Protein AF-A0A8J5JRB6-F1 (afdb_monomer_lite)

Sequence (137 aa):
MKTVTPKQLSTMKRLKKDIRQKKERRYENKRGRLEKEEHGKPRAPGNAFFLFWMSLDQGELRRKEFLKEAARKWSSLGEEDQRPFFERADKLREQYFGELKEWEAQMAKAGNFHLIRPQHRVVYKLFQVQQDNQQED

Foldseek 3Di:
DPDQDPVNVVVVVVVVVVVVVVVVVVVVVVVLVVVCVVLVQQDQDDALLVVQLVPDDCPPDDPVVSSVVSVVVVVPDDPVRSVVSRVVNVVSRVVNVVSNVVSCLVCLVVVNLVNHDPVCSVVSVVVVVVVVVVVVD

Structure (mmCIF, N/CA/C/O backbone):
data_AF-A0A8J5JRB6-F1
#
_entry.id   AF-A0A8J5JRB6-F1
#
loop_
_atom_site.group_PDB
_atom_site.id
_atom_site.type_symbol
_atom_site.label_atom_id
_atom_site.label_alt_id
_atom_site.label_comp_id
_atom_site.label_asym_id
_atom_site.label_entity_id
_atom_site.label_seq_id
_atom_site.pdb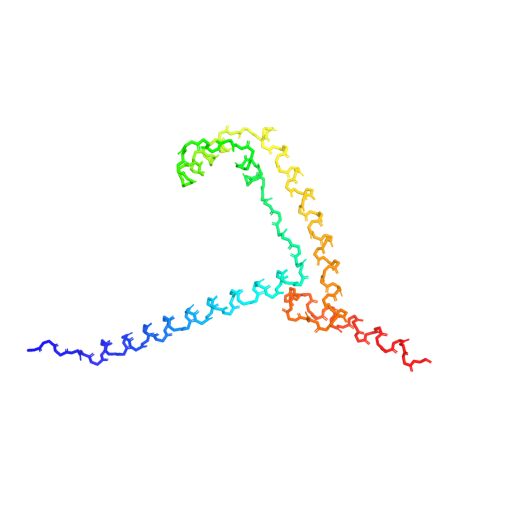x_PDB_ins_code
_atom_site.Cartn_x
_atom_site.Cartn_y
_atom_site.Cartn_z
_atom_site.occupancy
_atom_site.B_iso_or_equiv
_atom_site.auth_seq_id
_atom_site.auth_comp_id
_atom_site.auth_asym_id
_atom_site.auth_atom_id
_atom_site.pdbx_PDB_model_num
ATOM 1 N N . MET A 1 1 ? 39.233 36.411 1.897 1.00 48.72 1 MET A N 1
ATOM 2 C CA . MET A 1 1 ? 38.261 35.677 1.050 1.00 48.72 1 MET A CA 1
ATOM 3 C C . MET A 1 1 ? 38.066 34.284 1.635 1.00 48.72 1 MET A C 1
ATOM 5 O O . MET A 1 1 ? 39.063 33.619 1.872 1.00 48.72 1 MET A O 1
ATOM 9 N N . LYS A 1 2 ? 36.833 33.848 1.937 1.00 61.31 2 LYS A N 1
ATOM 10 C CA . LYS A 1 2 ? 36.590 32.479 2.435 1.00 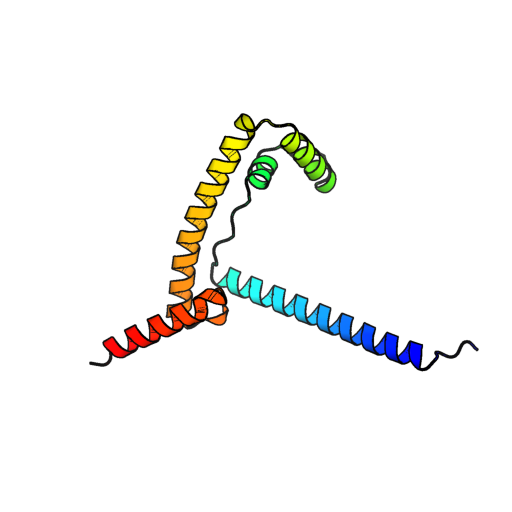61.31 2 LYS A CA 1
ATOM 11 C C . LYS A 1 2 ? 36.692 31.512 1.250 1.00 61.31 2 LYS A C 1
ATOM 13 O O . LYS A 1 2 ? 35.746 31.388 0.479 1.00 61.31 2 LYS A O 1
ATOM 18 N N . THR A 1 3 ? 37.855 30.902 1.055 1.00 71.06 3 THR A N 1
ATOM 19 C CA . THR A 1 3 ? 38.084 29.907 0.003 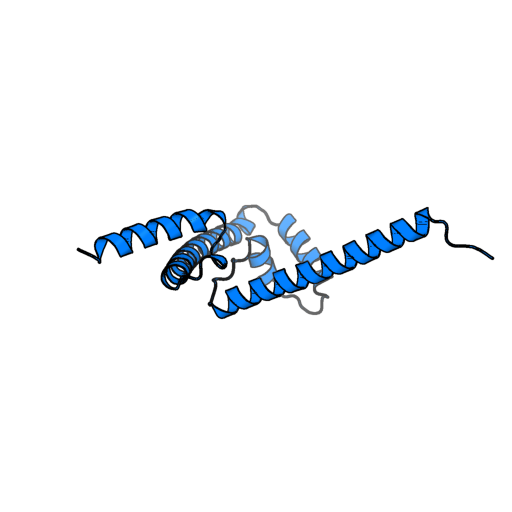1.00 71.06 3 THR A CA 1
ATOM 20 C C . THR A 1 3 ? 37.465 28.574 0.414 1.00 71.06 3 THR A C 1
ATOM 22 O O . THR A 1 3 ? 37.598 28.131 1.555 1.00 71.06 3 THR A O 1
ATOM 25 N N . VAL A 1 4 ? 36.743 27.939 -0.512 1.00 74.62 4 VAL A N 1
ATOM 26 C CA . VAL A 1 4 ? 36.139 26.627 -0.263 1.00 74.62 4 VAL A CA 1
ATOM 27 C C . VAL A 1 4 ? 37.259 25.601 -0.111 1.00 74.62 4 VAL A C 1
ATOM 29 O O . VAL A 1 4 ? 38.043 25.378 -1.032 1.00 74.62 4 VAL A O 1
ATOM 32 N N . THR A 1 5 ? 37.343 24.974 1.059 1.00 84.12 5 THR A N 1
ATOM 33 C CA . THR A 1 5 ? 38.367 23.970 1.364 1.00 84.12 5 THR A CA 1
ATOM 34 C C . THR A 1 5 ? 38.168 22.733 0.472 1.00 84.12 5 THR A C 1
ATOM 36 O O . THR A 1 5 ? 37.021 22.365 0.197 1.00 84.12 5 THR A O 1
ATOM 39 N N . PRO A 1 6 ? 39.224 21.999 0.069 1.00 84.44 6 PRO A N 1
ATOM 40 C CA . PRO A 1 6 ? 39.089 20.773 -0.732 1.00 84.44 6 PRO A CA 1
ATOM 41 C C . PRO A 1 6 ? 38.087 19.746 -0.168 1.00 84.44 6 PRO A C 1
ATOM 43 O O . PRO A 1 6 ? 37.356 19.095 -0.917 1.00 84.44 6 PRO A O 1
ATOM 46 N N . LYS A 1 7 ? 37.975 19.660 1.165 1.00 84.69 7 LYS A N 1
ATOM 47 C CA . LYS A 1 7 ? 36.979 18.831 1.863 1.00 84.69 7 LYS A CA 1
ATOM 48 C C . LYS A 1 7 ? 35.536 19.304 1.637 1.00 84.69 7 LYS A C 1
ATOM 50 O O . LYS A 1 7 ? 34.643 18.478 1.506 1.00 84.69 7 LYS A O 1
ATOM 55 N N . GLN A 1 8 ? 35.295 20.612 1.572 1.00 85.62 8 GLN A N 1
ATOM 56 C CA . GLN A 1 8 ? 33.974 21.176 1.272 1.00 85.62 8 GLN A CA 1
ATOM 57 C C . GLN A 1 8 ? 33.596 20.948 -0.202 1.00 85.62 8 GLN A C 1
ATOM 59 O O . GLN A 1 8 ? 32.454 20.627 -0.515 1.00 85.62 8 GLN A O 1
ATOM 64 N N . LEU A 1 9 ? 34.563 21.023 -1.121 1.00 87.69 9 LEU A N 1
ATOM 65 C CA . LEU A 1 9 ? 34.350 20.684 -2.533 1.00 87.69 9 LEU A CA 1
ATOM 66 C C . LEU A 1 9 ? 33.957 19.211 -2.719 1.00 87.69 9 LEU A C 1
ATOM 68 O O . LEU A 1 9 ? 33.026 18.909 -3.470 1.00 87.69 9 LEU A O 1
ATOM 72 N N . SER A 1 10 ? 34.634 18.283 -2.035 1.00 88.25 10 SER A N 1
ATOM 73 C CA . SER A 1 10 ? 34.325 16.852 -2.138 1.00 88.25 10 SER A CA 1
ATOM 74 C C . SER A 1 10 ? 32.970 16.500 -1.515 1.00 88.25 10 SER A C 1
ATOM 76 O O . SER A 1 10 ? 32.208 15.731 -2.110 1.00 88.25 10 SER A O 1
ATOM 78 N N . THR A 1 11 ? 32.609 17.110 -0.380 1.00 91.00 11 THR A N 1
ATOM 79 C CA . THR A 1 11 ? 31.279 16.928 0.221 1.00 91.00 11 THR A CA 1
ATOM 80 C C . THR A 1 11 ? 30.177 17.477 -0.677 1.00 91.00 11 THR A C 1
ATOM 82 O O . THR A 1 11 ? 29.179 16.789 -0.885 1.00 91.00 11 THR A O 1
ATOM 85 N N . MET A 1 12 ? 30.368 18.653 -1.287 1.00 90.44 12 MET A N 1
ATOM 86 C CA . MET A 1 12 ? 29.413 19.208 -2.251 1.00 90.44 12 MET A CA 1
ATOM 87 C C . MET A 1 12 ? 29.262 18.323 -3.495 1.00 90.44 12 MET A C 1
ATOM 89 O O . MET A 1 12 ? 28.141 18.124 -3.966 1.00 90.44 12 MET A O 1
ATOM 93 N N . LYS A 1 13 ? 30.355 17.749 -4.021 1.00 92.31 13 LYS A N 1
ATOM 94 C CA . LYS A 1 13 ? 30.301 16.798 -5.148 1.00 92.31 13 LYS A CA 1
ATOM 95 C C . LYS A 1 13 ? 29.501 15.543 -4.793 1.00 92.31 13 LYS A C 1
ATOM 97 O O . LYS A 1 13 ? 28.627 15.151 -5.567 1.00 92.31 13 LYS A O 1
ATOM 102 N N . ARG A 1 14 ? 29.749 14.947 -3.619 1.00 93.50 14 ARG A N 1
ATOM 103 C CA . ARG A 1 14 ? 28.989 13.782 -3.133 1.00 93.50 14 ARG A CA 1
ATOM 104 C C . ARG A 1 14 ? 27.510 14.117 -2.964 1.00 93.50 14 ARG A C 1
ATOM 106 O O . ARG A 1 14 ? 26.671 13.415 -3.511 1.00 93.50 14 ARG A O 1
ATOM 113 N N . LEU A 1 15 ? 27.193 15.237 -2.314 1.00 94.44 15 LEU A N 1
ATOM 114 C CA . LEU A 1 15 ? 25.810 15.663 -2.100 1.00 94.44 15 LEU A CA 1
ATOM 115 C C . LEU A 1 15 ? 25.057 15.866 -3.424 1.00 94.44 15 LEU A C 1
ATOM 117 O O . LEU A 1 15 ? 23.924 15.412 -3.566 1.00 94.44 15 LEU A O 1
ATOM 121 N N . LYS A 1 16 ? 25.689 16.499 -4.422 1.00 94.81 16 LYS A N 1
ATOM 122 C CA . LYS A 1 16 ? 25.102 16.656 -5.764 1.00 94.81 16 LYS A CA 1
ATOM 123 C C . LYS A 1 16 ? 24.846 15.305 -6.439 1.00 94.81 16 LYS A C 1
ATOM 125 O O . LYS A 1 16 ? 23.780 15.118 -7.025 1.00 94.81 16 LYS A O 1
ATOM 130 N N . LYS A 1 17 ? 25.791 14.362 -6.335 1.00 96.06 17 LYS A N 1
ATOM 131 C CA . LYS A 1 17 ? 25.633 12.993 -6.851 1.00 96.06 17 LYS A CA 1
ATOM 132 C C . LYS A 1 17 ? 24.463 12.278 -6.168 1.00 96.06 17 LYS A C 1
ATOM 134 O O . LYS A 1 17 ? 23.608 11.739 -6.866 1.00 96.06 17 LYS A O 1
ATOM 139 N N . ASP A 1 18 ? 24.362 12.363 -4.845 1.00 95.69 18 ASP A N 1
ATOM 140 C CA . ASP A 1 18 ? 23.284 11.740 -4.068 1.00 95.69 18 ASP A CA 1
ATOM 141 C C . ASP A 1 18 ? 21.913 12.331 -4.419 1.00 95.69 18 ASP A C 1
ATOM 143 O O . ASP A 1 18 ? 20.933 11.599 -4.550 1.00 95.69 18 ASP A O 1
ATOM 147 N N . ILE A 1 19 ? 21.822 13.654 -4.599 1.00 96.44 19 ILE A N 1
ATOM 148 C CA . ILE A 1 19 ? 20.587 14.321 -5.036 1.00 96.44 19 ILE A CA 1
ATOM 149 C C . ILE A 1 19 ? 20.178 13.820 -6.424 1.00 96.44 19 ILE A C 1
ATOM 151 O O . ILE A 1 19 ? 19.009 13.484 -6.624 1.00 96.44 19 ILE A O 1
ATOM 155 N N . ARG A 1 20 ? 21.126 13.732 -7.368 1.00 95.56 20 ARG A N 1
ATOM 156 C CA . ARG A 1 20 ? 20.872 13.219 -8.722 1.00 95.56 20 ARG A CA 1
ATOM 157 C C . ARG A 1 20 ? 20.371 11.775 -8.684 1.00 95.56 20 ARG A C 1
ATOM 159 O O . ARG A 1 20 ? 19.318 11.503 -9.250 1.00 95.56 20 ARG A O 1
ATOM 166 N N . GLN A 1 21 ? 21.051 10.893 -7.954 1.00 95.94 21 GLN A N 1
ATOM 167 C CA . GLN A 1 21 ? 20.652 9.488 -7.805 1.00 95.94 21 GLN A CA 1
ATOM 168 C C . GLN A 1 21 ? 19.282 9.343 -7.130 1.00 95.94 21 GLN A C 1
ATOM 170 O O . GLN A 1 21 ? 18.434 8.574 -7.576 1.00 95.94 21 GLN A O 1
ATOM 175 N N . LYS A 1 22 ? 19.012 10.122 -6.072 1.00 96.06 22 LYS A N 1
ATOM 176 C CA . LYS A 1 22 ? 17.695 10.142 -5.417 1.00 96.06 22 LYS A CA 1
ATOM 177 C C . LYS A 1 22 ? 16.598 10.607 -6.370 1.00 96.06 22 LYS A C 1
ATOM 179 O O . LYS A 1 22 ? 15.484 10.092 -6.286 1.00 96.06 22 LYS A O 1
ATOM 184 N N . LYS A 1 23 ? 16.888 11.585 -7.233 1.00 96.12 23 LYS A N 1
ATOM 185 C CA . LYS A 1 23 ? 15.955 12.081 -8.246 1.00 96.12 23 LYS A CA 1
ATOM 186 C C . LYS A 1 23 ? 15.667 10.987 -9.276 1.00 96.12 23 LYS A C 1
ATOM 188 O O . LYS A 1 23 ? 14.504 10.653 -9.454 1.00 96.12 23 LYS A O 1
ATOM 193 N N . GLU A 1 24 ? 16.693 10.385 -9.862 1.00 95.56 24 GLU A N 1
ATOM 194 C CA . GLU A 1 24 ? 16.586 9.302 -10.852 1.00 95.56 24 GLU A CA 1
ATOM 195 C C . GLU A 1 24 ? 15.781 8.107 -10.328 1.00 95.56 24 GLU A C 1
ATOM 197 O O . GLU A 1 24 ? 14.757 7.753 -10.908 1.00 95.56 24 GLU A O 1
ATOM 202 N N . ARG A 1 25 ? 16.109 7.619 -9.126 1.00 95.88 25 ARG A N 1
ATOM 203 C CA . ARG A 1 25 ? 15.347 6.554 -8.458 1.00 95.88 25 ARG A CA 1
ATOM 204 C C . ARG A 1 25 ? 13.863 6.897 -8.284 1.00 95.88 25 ARG A C 1
ATOM 206 O O . ARG A 1 25 ? 13.005 6.026 -8.382 1.00 95.88 25 ARG A O 1
ATOM 213 N N . ARG A 1 26 ? 13.522 8.162 -8.001 1.00 95.38 26 ARG A N 1
ATOM 214 C CA . ARG A 1 26 ? 12.111 8.591 -7.906 1.00 95.38 26 ARG A CA 1
ATOM 215 C C . ARG A 1 26 ? 11.407 8.519 -9.261 1.00 95.38 26 ARG A C 1
ATOM 217 O O . ARG A 1 26 ? 10.242 8.130 -9.288 1.00 95.38 26 ARG A O 1
ATOM 224 N N . TYR A 1 27 ? 12.083 8.887 -10.351 1.00 95.25 27 TYR A N 1
ATOM 225 C CA . TYR A 1 27 ? 11.529 8.772 -11.703 1.00 95.25 27 TYR A CA 1
ATOM 226 C C . TYR A 1 27 ? 11.318 7.314 -12.099 1.00 95.25 27 TYR A C 1
ATOM 228 O O . TYR A 1 27 ? 10.227 6.977 -12.550 1.00 95.25 27 TYR A O 1
ATOM 236 N N . GLU A 1 28 ? 12.298 6.445 -11.860 1.00 93.38 28 GLU A N 1
ATOM 237 C CA . GLU A 1 28 ? 12.183 5.009 -12.140 1.00 93.38 28 GLU A CA 1
ATOM 238 C C . GLU A 1 28 ? 11.046 4.365 -11.344 1.00 93.38 28 GLU A C 1
ATOM 240 O O . GLU A 1 28 ? 10.200 3.679 -11.916 1.00 93.38 28 GLU A O 1
ATOM 245 N N . ASN A 1 29 ? 10.954 4.662 -10.044 1.00 92.25 29 ASN A N 1
ATOM 246 C CA . ASN A 1 29 ? 9.864 4.176 -9.201 1.00 92.25 29 ASN A CA 1
ATOM 247 C C . ASN A 1 29 ? 8.495 4.672 -9.683 1.00 92.25 29 ASN A C 1
ATOM 249 O O . ASN A 1 29 ? 7.521 3.921 -9.642 1.00 92.25 29 ASN A O 1
ATOM 253 N N . LYS A 1 30 ? 8.399 5.933 -10.133 1.00 94.00 30 LYS A N 1
ATOM 254 C CA . LYS A 1 30 ? 7.157 6.478 -10.696 1.00 94.00 30 LYS A CA 1
ATOM 255 C C . LYS A 1 30 ? 6.802 5.769 -12.003 1.00 94.00 30 LYS A C 1
ATOM 257 O O . LYS A 1 30 ? 5.655 5.368 -12.158 1.00 94.00 30 LYS A O 1
ATOM 262 N N . ARG A 1 31 ? 7.773 5.582 -12.900 1.00 94.25 31 ARG A N 1
ATOM 263 C CA . ARG A 1 31 ? 7.588 4.903 -14.188 1.00 94.25 31 ARG A CA 1
ATOM 264 C C . ARG A 1 31 ? 7.113 3.466 -13.991 1.00 94.25 31 ARG A C 1
ATOM 266 O O . ARG A 1 31 ? 6.059 3.115 -14.495 1.00 94.25 31 ARG A O 1
ATOM 273 N N . GLY A 1 32 ? 7.805 2.686 -13.161 1.00 92.19 32 GLY A N 1
ATOM 274 C CA . GLY A 1 32 ? 7.416 1.302 -12.881 1.00 92.19 32 GLY A CA 1
ATOM 275 C C . GLY A 1 32 ? 6.095 1.166 -12.113 1.00 92.19 32 GLY A C 1
ATOM 276 O O . GLY A 1 32 ? 5.516 0.084 -12.081 1.00 92.19 32 GLY A O 1
ATOM 277 N N . ARG A 1 33 ? 5.604 2.233 -11.466 1.00 92.00 33 ARG A N 1
ATOM 278 C CA . ARG A 1 33 ? 4.249 2.262 -10.898 1.00 92.00 33 ARG A CA 1
ATOM 279 C C . ARG A 1 33 ? 3.198 2.477 -11.984 1.00 92.00 33 ARG A C 1
ATOM 281 O O . ARG A 1 33 ? 2.225 1.739 -11.994 1.00 92.00 33 ARG A O 1
ATOM 288 N N . LEU A 1 34 ? 3.412 3.460 -12.860 1.00 93.81 34 LEU A N 1
ATOM 289 C CA . LEU A 1 34 ? 2.499 3.771 -13.964 1.00 93.81 34 LEU A CA 1
ATOM 290 C C . LEU A 1 34 ? 2.372 2.593 -14.929 1.00 93.81 34 LEU A C 1
ATOM 292 O O . LEU A 1 34 ? 1.269 2.238 -15.299 1.00 93.81 34 LEU A O 1
ATOM 296 N N . GLU A 1 35 ? 3.481 1.929 -15.243 1.00 94.06 35 GLU A N 1
ATOM 297 C CA . GLU A 1 35 ? 3.482 0.747 -16.107 1.00 94.06 35 GLU A CA 1
ATOM 298 C C . GLU A 1 35 ? 2.628 -0.392 -15.524 1.00 94.06 35 GLU A C 1
ATOM 300 O O . GLU A 1 35 ? 1.866 -1.040 -16.230 1.00 94.06 35 GLU A O 1
ATOM 305 N N . LYS A 1 36 ? 2.689 -0.612 -14.204 1.00 93.62 36 LYS A N 1
ATOM 306 C CA . LYS A 1 36 ? 1.827 -1.597 -13.528 1.00 93.62 36 LYS A CA 1
ATOM 307 C C . LYS A 1 36 ? 0.356 -1.183 -13.544 1.00 93.62 36 LYS A C 1
ATOM 309 O O . LYS A 1 36 ? -0.506 -2.045 -13.648 1.00 93.62 36 LYS A O 1
ATOM 314 N N . GLU A 1 37 ? 0.085 0.108 -13.394 1.00 93.12 37 GLU A N 1
ATOM 315 C CA . GLU A 1 37 ? -1.266 0.674 -13.424 1.00 93.12 37 GLU A CA 1
ATOM 316 C C . GLU A 1 37 ? -1.889 0.557 -14.821 1.00 93.12 37 GLU A C 1
ATOM 318 O O . GLU A 1 37 ? -3.034 0.139 -14.939 1.00 93.12 37 GLU A O 1
ATOM 323 N N . GLU A 1 38 ? -1.107 0.811 -15.870 1.00 94.00 38 GLU A N 1
ATOM 324 C CA . GLU A 1 38 ? -1.491 0.629 -17.274 1.00 94.00 38 GLU A CA 1
ATOM 325 C C . GLU A 1 38 ? -1.836 -0.831 -17.595 1.00 94.00 38 GLU A C 1
ATOM 327 O O . GLU A 1 38 ? -2.813 -1.102 -18.284 1.00 94.00 38 GLU A O 1
ATOM 332 N N . HIS A 1 39 ? -1.106 -1.783 -17.009 1.00 93.44 39 HIS A N 1
ATOM 333 C CA . HIS A 1 39 ? -1.416 -3.211 -17.111 1.00 93.44 39 HIS A CA 1
ATOM 334 C C . HIS A 1 39 ? -2.543 -3.664 -16.165 1.00 93.44 39 HIS A C 1
ATOM 336 O O . HIS A 1 39 ? -2.735 -4.864 -15.980 1.00 93.44 39 HIS A O 1
ATOM 342 N N . GLY A 1 40 ? -3.260 -2.742 -15.515 1.00 94.00 40 GLY A N 1
ATOM 343 C CA . GLY A 1 40 ? -4.415 -3.063 -14.675 1.00 94.00 40 GLY A CA 1
ATOM 344 C C . GLY A 1 40 ? -4.067 -3.799 -13.382 1.00 94.00 40 GLY A C 1
ATOM 345 O O . GLY A 1 40 ? -4.879 -4.574 -12.881 1.00 94.00 40 GLY A O 1
ATOM 346 N N . LYS A 1 41 ? -2.863 -3.596 -12.829 1.00 94.50 41 LYS A N 1
ATOM 347 C CA . LYS A 1 41 ? -2.463 -4.264 -11.587 1.00 94.50 41 LYS A CA 1
ATOM 348 C C . LYS A 1 41 ? -3.465 -3.965 -10.459 1.00 94.50 41 LYS A C 1
ATOM 350 O O . LYS A 1 41 ? -3.647 -2.786 -10.135 1.00 94.50 41 LYS A O 1
ATOM 355 N N . PRO A 1 42 ? -4.008 -4.994 -9.776 1.00 94.69 42 PRO A N 1
ATOM 356 C CA . PRO A 1 42 ? -4.884 -4.799 -8.628 1.00 94.69 42 PRO A CA 1
ATOM 357 C C . PRO A 1 42 ? -4.237 -3.900 -7.572 1.00 94.69 42 PRO A C 1
ATOM 359 O O . PRO A 1 42 ? -3.028 -3.972 -7.305 1.00 94.69 42 PRO A O 1
ATOM 362 N N . ARG A 1 43 ? -5.038 -3.027 -6.958 1.00 91.75 43 ARG A N 1
ATOM 363 C CA . ARG A 1 43 ? -4.567 -2.119 -5.910 1.00 91.75 43 ARG A CA 1
ATOM 364 C C . ARG A 1 43 ? -4.695 -2.798 -4.553 1.00 91.75 43 ARG A C 1
ATOM 366 O O . ARG A 1 43 ? -5.745 -3.331 -4.223 1.00 91.75 43 ARG A O 1
ATOM 373 N N . ALA A 1 44 ? -3.638 -2.717 -3.745 1.00 91.50 44 ALA A N 1
ATOM 374 C CA . ALA A 1 44 ? -3.676 -3.246 -2.388 1.00 91.50 44 ALA A CA 1
ATOM 375 C C . ALA A 1 44 ? -4.797 -2.566 -1.575 1.00 91.50 44 ALA A C 1
ATOM 377 O O . ALA A 1 44 ? -4.879 -1.329 -1.586 1.00 91.50 44 ALA A O 1
ATOM 378 N N . PRO A 1 45 ? -5.637 -3.343 -0.872 1.00 94.12 45 PRO A N 1
ATOM 379 C CA . PRO A 1 45 ? -6.703 -2.799 -0.052 1.00 94.12 45 PRO A CA 1
ATOM 380 C C . PRO A 1 45 ? -6.125 -2.083 1.170 1.00 94.12 45 PRO A C 1
ATOM 382 O O . PRO A 1 45 ? -4.989 -2.320 1.591 1.00 94.12 45 PRO A O 1
ATOM 385 N N . GLY A 1 46 ? -6.915 -1.175 1.740 1.00 93.50 46 GLY A N 1
ATOM 386 C CA . GLY A 1 46 ? -6.566 -0.537 3.003 1.00 93.50 46 GLY A CA 1
ATOM 387 C C . GLY A 1 46 ? -6.633 -1.515 4.175 1.00 93.50 46 GLY A C 1
ATOM 388 O O . GLY A 1 46 ? -7.384 -2.486 4.146 1.00 93.50 46 GLY A O 1
ATOM 389 N N . ASN A 1 47 ? -5.855 -1.238 5.221 1.00 95.75 47 ASN A N 1
ATOM 390 C CA . ASN A 1 47 ? -5.953 -1.962 6.489 1.00 95.75 47 ASN A CA 1
ATOM 391 C C . ASN A 1 47 ? -7.219 -1.557 7.274 1.00 95.75 47 ASN A C 1
ATOM 393 O O . ASN A 1 47 ? -7.929 -0.630 6.884 1.00 95.75 47 ASN A O 1
ATOM 397 N N . ALA A 1 48 ? -7.481 -2.224 8.403 1.00 96.88 48 ALA A N 1
ATOM 398 C CA . ALA A 1 48 ? -8.659 -1.972 9.241 1.00 96.88 48 ALA A CA 1
ATOM 399 C C . ALA A 1 48 ? -8.824 -0.486 9.610 1.00 96.88 48 ALA A C 1
ATOM 401 O O . ALA A 1 48 ? -9.882 0.099 9.384 1.00 96.88 48 ALA A O 1
ATOM 402 N N . PHE A 1 49 ? -7.744 0.160 10.063 1.00 96.31 49 PHE A N 1
ATOM 403 C CA . PHE A 1 49 ? -7.757 1.590 10.369 1.00 96.31 49 PHE A CA 1
ATOM 404 C C . PHE A 1 49 ? -8.099 2.456 9.151 1.00 96.31 49 PHE A C 1
ATOM 406 O O . PHE A 1 49 ? -8.852 3.413 9.281 1.00 96.31 49 PHE A O 1
ATOM 413 N N . PHE A 1 50 ? -7.575 2.142 7.962 1.00 95.56 50 PHE A N 1
ATOM 414 C CA . PHE A 1 50 ? -7.924 2.873 6.745 1.00 95.56 50 PHE A CA 1
ATOM 415 C C . PHE A 1 50 ? -9.415 2.743 6.423 1.00 95.56 50 PHE A C 1
ATOM 417 O O . PHE A 1 50 ? -10.035 3.734 6.059 1.00 95.56 50 PHE A O 1
ATOM 424 N N . LEU A 1 51 ? -10.002 1.553 6.582 1.00 96.19 51 LEU A N 1
ATOM 425 C CA . LEU A 1 51 ? -11.438 1.350 6.372 1.00 96.19 51 LEU A CA 1
ATOM 426 C C . LEU A 1 51 ? -12.278 2.152 7.373 1.00 96.19 51 LEU A C 1
ATOM 428 O O . LEU A 1 51 ? -13.250 2.787 6.974 1.00 96.19 51 LEU A O 1
ATOM 432 N N . PHE A 1 52 ? -11.869 2.175 8.642 1.00 96.19 52 PHE A N 1
ATOM 433 C CA . PHE A 1 52 ? -12.485 3.020 9.661 1.00 96.19 52 PHE A CA 1
ATOM 434 C C . PHE A 1 52 ? -12.349 4.504 9.325 1.00 96.19 52 PHE A C 1
ATOM 436 O O . PHE A 1 52 ? -13.336 5.231 9.299 1.00 96.19 52 PHE A O 1
ATOM 443 N N . TRP A 1 53 ? -11.146 4.952 8.984 1.00 94.12 53 TRP A N 1
ATOM 444 C CA . TRP A 1 53 ? -10.884 6.336 8.616 1.00 94.12 53 TRP A CA 1
ATOM 445 C C . TRP A 1 53 ? -11.718 6.777 7.407 1.00 94.12 53 TRP A C 1
ATOM 447 O O . TRP A 1 53 ? -12.265 7.873 7.420 1.00 94.12 53 TRP A O 1
ATOM 457 N N . MET A 1 54 ? -11.877 5.907 6.407 1.00 92.88 54 MET A N 1
ATOM 458 C CA . MET A 1 54 ? -12.735 6.146 5.242 1.00 92.88 54 MET A CA 1
ATOM 459 C C . MET A 1 54 ? -14.234 6.157 5.572 1.00 92.88 54 MET A C 1
ATOM 461 O O . MET A 1 54 ? -15.005 6.705 4.792 1.00 92.88 54 MET A O 1
ATOM 465 N N . SER A 1 55 ? -14.657 5.546 6.684 1.00 93.19 55 SER A N 1
ATOM 466 C CA . SER A 1 55 ? -16.053 5.601 7.146 1.00 93.19 55 SER A CA 1
ATOM 467 C C . SER A 1 55 ? -16.394 6.866 7.934 1.00 93.19 55 SER A C 1
ATOM 469 O O . SER A 1 55 ? -17.570 7.154 8.138 1.00 93.19 55 SER A O 1
ATOM 471 N N . LEU A 1 56 ? -15.385 7.615 8.386 1.00 93.12 56 LEU A N 1
ATOM 472 C CA . LEU A 1 56 ? -15.589 8.860 9.113 1.00 93.12 56 LEU A CA 1
ATOM 473 C C . LEU A 1 56 ? -15.808 10.021 8.139 1.00 93.12 56 LEU A C 1
ATOM 475 O O . LEU A 1 56 ? -15.134 10.120 7.114 1.00 93.12 56 LEU A O 1
ATOM 479 N N . ASP A 1 57 ? -16.690 10.946 8.512 1.00 91.25 57 ASP A N 1
ATOM 480 C CA . ASP A 1 57 ? -16.825 12.214 7.801 1.00 91.25 57 ASP A CA 1
ATOM 481 C C . ASP A 1 57 ? -15.676 13.160 8.179 1.00 91.25 57 ASP A C 1
ATOM 483 O O . ASP A 1 57 ? -15.405 13.395 9.360 1.00 91.25 57 ASP A O 1
ATOM 487 N N . GLN A 1 58 ? -14.986 13.682 7.162 1.00 88.19 58 GLN A N 1
ATOM 488 C CA . GLN A 1 58 ? -13.891 14.634 7.333 1.00 88.19 58 GLN A CA 1
ATOM 489 C C . GLN A 1 58 ? -14.400 16.000 7.813 1.00 88.19 58 GLN A C 1
ATOM 491 O O . GLN A 1 58 ? -13.672 16.699 8.526 1.00 88.19 58 GLN A O 1
ATOM 496 N N . GLY A 1 59 ? -15.614 16.394 7.413 1.00 88.62 59 GLY A N 1
ATOM 497 C CA . GLY A 1 59 ? -16.115 17.751 7.614 1.00 88.62 59 GLY A CA 1
ATOM 498 C C . GLY A 1 59 ? -15.146 18.813 7.072 1.00 88.62 59 GLY A C 1
ATOM 499 O O . GLY A 1 59 ? -14.503 18.634 6.035 1.00 88.62 59 GLY A O 1
ATOM 500 N N . GLU A 1 60 ? -14.999 19.919 7.803 1.00 88.88 60 GLU A N 1
ATOM 501 C CA . GLU A 1 60 ? -14.132 21.047 7.419 1.00 88.88 60 GLU A CA 1
ATOM 502 C C . GLU A 1 60 ? -12.665 20.886 7.852 1.00 88.88 60 GLU A C 1
ATOM 504 O O . GLU A 1 60 ? -11.809 21.711 7.520 1.00 88.88 60 GLU A O 1
ATOM 509 N N . LEU A 1 61 ? -12.339 19.818 8.588 1.00 87.62 61 LEU A N 1
ATOM 510 C CA . LEU A 1 61 ? -10.997 19.621 9.121 1.00 87.62 61 LEU A CA 1
ATOM 511 C C . LEU A 1 61 ? -9.973 19.443 8.003 1.00 87.62 61 LEU A C 1
ATOM 513 O O . LEU A 1 61 ? -10.180 18.759 6.990 1.00 87.62 61 LEU A O 1
ATOM 517 N N . ARG A 1 62 ? -8.773 19.983 8.230 1.00 93.38 62 ARG A N 1
ATOM 518 C CA . ARG A 1 62 ? -7.646 19.709 7.347 1.00 93.38 62 ARG A CA 1
ATOM 519 C C . ARG A 1 62 ? -7.310 18.222 7.434 1.00 93.38 62 ARG A C 1
ATOM 521 O O . ARG A 1 62 ? -7.150 17.682 8.523 1.00 93.38 62 ARG A O 1
ATOM 528 N N . ARG A 1 63 ? -7.052 17.573 6.291 1.00 90.19 63 ARG A N 1
ATOM 529 C CA . ARG A 1 63 ? -6.716 16.129 6.214 1.00 90.19 63 ARG A CA 1
ATOM 530 C C . ARG A 1 63 ? -5.715 15.630 7.268 1.00 90.19 63 ARG A C 1
ATOM 532 O O . ARG A 1 63 ? -5.844 14.513 7.753 1.00 90.19 63 ARG A O 1
ATOM 539 N N . LYS A 1 64 ? -4.703 16.436 7.616 1.00 93.56 64 LYS A N 1
ATOM 540 C CA . LYS A 1 64 ? -3.706 16.079 8.642 1.00 93.56 64 LYS A CA 1
ATOM 541 C C . LYS A 1 64 ? -4.281 16.055 10.060 1.00 93.56 64 LYS A C 1
ATOM 543 O O . LYS A 1 64 ? -3.868 15.213 10.847 1.00 93.56 64 LYS A O 1
ATOM 548 N N . GLU A 1 65 ? -5.155 16.997 10.392 1.00 93.94 65 GLU A N 1
ATOM 549 C CA . GLU A 1 65 ? -5.831 17.067 11.692 1.00 93.94 65 GLU A CA 1
ATOM 550 C C . GLU A 1 65 ? -6.879 15.967 11.787 1.00 93.94 65 GLU A C 1
ATOM 552 O O . GLU A 1 65 ? -6.846 15.187 12.732 1.00 93.94 65 GLU A O 1
ATOM 557 N N . PHE A 1 66 ? -7.675 15.794 10.731 1.00 94.81 66 PHE A N 1
ATOM 558 C CA . PHE A 1 66 ? -8.653 14.717 10.643 1.00 94.81 66 PHE A CA 1
ATOM 559 C C . PHE A 1 66 ? -8.026 13.330 10.839 1.00 94.81 66 PHE A C 1
ATOM 561 O O . PHE A 1 66 ? -8.521 12.526 11.621 1.00 94.81 66 PHE A O 1
ATOM 568 N N . LEU A 1 67 ? -6.878 13.058 10.205 1.00 94.56 67 LEU A N 1
ATOM 569 C CA . LEU A 1 67 ? -6.170 11.789 10.394 1.00 94.56 67 LEU A CA 1
ATOM 570 C C . LEU A 1 67 ? -5.695 11.591 11.844 1.00 94.56 67 LEU A C 1
ATOM 572 O O . LEU A 1 67 ? -5.735 10.473 12.354 1.00 94.56 67 LEU A O 1
ATOM 576 N N . LYS A 1 68 ? -5.246 12.660 12.518 1.00 94.88 68 LYS A N 1
ATOM 577 C CA . LYS A 1 68 ? -4.844 12.590 13.932 1.00 94.88 68 LYS A CA 1
ATOM 578 C C . LYS A 1 68 ? -6.038 12.299 14.833 1.00 94.88 68 LYS A C 1
ATOM 580 O O . LYS A 1 68 ? -5.910 11.507 15.762 1.00 94.88 68 LYS A O 1
ATOM 585 N N . GLU A 1 69 ? -7.178 12.926 14.572 1.00 94.38 69 GLU A N 1
ATOM 586 C CA . GLU A 1 69 ? -8.407 12.676 15.324 1.00 94.38 69 GLU A CA 1
ATOM 587 C C . GLU A 1 69 ? -8.945 11.269 15.084 1.00 94.38 69 GLU A C 1
ATOM 589 O O . GLU A 1 69 ? -9.266 10.576 16.045 1.00 94.38 69 GLU A O 1
ATOM 594 N N . ALA A 1 70 ? -8.963 10.808 13.833 1.00 95.25 70 ALA A N 1
ATOM 595 C CA . ALA A 1 70 ? -9.324 9.438 13.492 1.00 95.25 70 ALA A CA 1
ATOM 596 C C . ALA A 1 70 ? -8.416 8.430 14.210 1.00 95.25 70 ALA A C 1
ATOM 598 O O . ALA A 1 70 ? -8.912 7.465 14.778 1.00 95.25 70 ALA A O 1
ATOM 599 N N . ALA A 1 71 ? -7.101 8.672 14.257 1.00 95.56 71 ALA A N 1
ATOM 600 C CA . ALA A 1 71 ? -6.171 7.809 14.986 1.00 95.56 71 ALA A CA 1
ATOM 601 C C . ALA A 1 71 ? -6.475 7.767 16.493 1.00 95.56 71 ALA A C 1
ATOM 603 O O . ALA A 1 71 ? -6.475 6.691 17.083 1.00 95.56 71 ALA A O 1
ATOM 604 N N . ARG A 1 72 ? -6.791 8.914 17.111 1.00 95.50 72 ARG A N 1
ATOM 605 C CA . ARG A 1 72 ? -7.204 8.968 18.524 1.00 95.50 72 ARG A CA 1
ATOM 606 C C . ARG A 1 72 ? -8.502 8.201 18.764 1.00 95.50 72 ARG A C 1
ATOM 608 O O . ARG A 1 72 ? -8.549 7.401 19.690 1.00 95.50 72 ARG A O 1
ATOM 615 N N . LYS A 1 73 ? -9.513 8.411 17.912 1.00 95.12 73 LYS A N 1
ATOM 616 C CA . LYS A 1 73 ? -10.793 7.691 17.973 1.00 95.12 73 LYS A CA 1
ATOM 617 C C . LYS A 1 73 ? -10.577 6.186 17.844 1.00 95.12 73 LYS A C 1
ATOM 619 O O . LYS A 1 73 ? -11.065 5.439 18.679 1.00 95.12 73 LYS A O 1
ATOM 624 N N . TRP A 1 74 ? -9.784 5.754 16.866 1.00 96.50 74 TRP A N 1
ATOM 625 C CA . TRP A 1 74 ? -9.442 4.346 16.672 1.00 96.50 74 TRP A CA 1
ATOM 626 C C . TRP A 1 74 ? -8.789 3.736 17.914 1.00 96.50 74 TRP A C 1
ATOM 628 O O . TRP A 1 74 ? -9.215 2.686 18.367 1.00 96.50 74 TRP A O 1
ATOM 638 N N . SER A 1 75 ? -7.809 4.417 18.516 1.00 94.88 75 SER A N 1
ATOM 639 C CA . SER A 1 75 ? -7.163 3.942 19.746 1.00 94.88 75 SER A CA 1
ATOM 640 C C . SER A 1 75 ? -8.088 3.906 20.965 1.00 94.88 75 SER A C 1
ATOM 642 O O . SER A 1 75 ? -7.802 3.163 21.896 1.00 94.88 75 SER A O 1
ATOM 644 N N . SER A 1 76 ? -9.163 4.700 20.981 1.00 95.31 76 SER A N 1
ATOM 645 C CA . SER A 1 76 ? -10.190 4.639 22.029 1.00 95.31 76 SER A CA 1
ATOM 646 C C . SER A 1 76 ? -11.280 3.595 21.778 1.00 95.31 76 SER A C 1
ATOM 648 O O . SER A 1 76 ? -12.017 3.285 22.708 1.00 95.31 76 SER A O 1
ATOM 650 N N . LEU A 1 77 ? -11.407 3.070 20.552 1.00 93.56 77 LEU A N 1
ATOM 651 C CA . LEU A 1 77 ? -12.356 1.996 20.257 1.00 93.56 77 LEU A CA 1
ATOM 652 C C . LEU A 1 77 ? -11.894 0.695 20.913 1.00 93.56 77 LEU A C 1
ATOM 654 O O . LEU A 1 77 ? -10.711 0.351 20.837 1.00 93.56 77 LEU A O 1
ATOM 658 N N . GLY A 1 78 ? -12.835 -0.040 21.503 1.00 93.69 78 GLY A N 1
ATOM 659 C CA . GLY A 1 78 ? -12.587 -1.386 22.009 1.00 93.69 78 GLY A CA 1
ATOM 660 C C . GLY A 1 78 ? -12.387 -2.397 20.878 1.00 93.69 78 GLY A C 1
ATOM 661 O O . GLY A 1 78 ? -12.679 -2.125 19.712 1.00 93.69 78 GLY A O 1
ATOM 662 N N . GLU A 1 79 ? -11.910 -3.593 21.220 1.00 93.00 79 GLU A N 1
ATOM 663 C CA . GLU A 1 79 ? -11.690 -4.662 20.237 1.00 93.00 79 GLU A CA 1
ATOM 664 C C . GLU A 1 79 ? -12.975 -5.042 19.490 1.00 93.00 79 GLU A C 1
ATOM 666 O O . GLU A 1 79 ? -12.932 -5.276 18.284 1.00 93.00 79 GLU A O 1
ATOM 671 N N . GLU A 1 80 ? -14.125 -5.034 20.171 1.00 94.44 80 GLU A N 1
ATOM 672 C CA . GLU A 1 80 ? -15.420 -5.356 19.562 1.00 94.44 80 GLU A 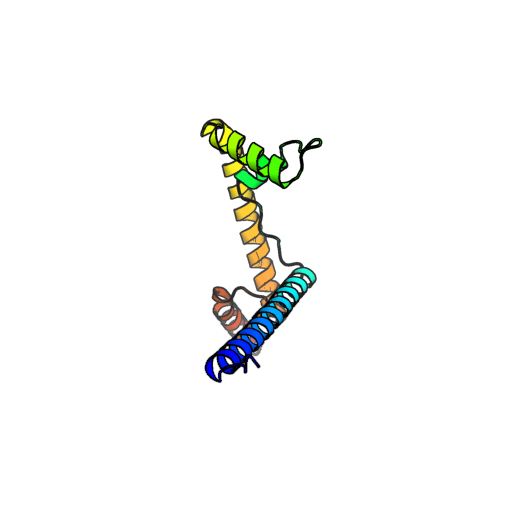CA 1
ATOM 673 C C . GLU A 1 80 ? -15.820 -4.362 18.466 1.00 94.44 80 GLU A C 1
ATOM 675 O O . GLU A 1 80 ? -16.285 -4.780 17.406 1.00 94.44 80 GLU A O 1
ATOM 680 N N . ASP A 1 81 ? -15.560 -3.069 18.670 1.00 94.31 81 ASP A N 1
ATOM 681 C CA . ASP A 1 81 ? -15.866 -2.020 17.691 1.00 94.31 81 ASP A CA 1
ATOM 682 C C . ASP A 1 81 ? -14.871 -2.008 16.524 1.00 94.31 81 ASP A C 1
ATOM 684 O O . ASP A 1 81 ? -15.203 -1.617 15.402 1.00 94.31 81 ASP A O 1
ATOM 688 N N . GLN A 1 82 ? -13.631 -2.438 16.768 1.00 95.94 82 GLN A N 1
ATOM 689 C CA . GLN A 1 82 ? -12.617 -2.560 15.722 1.00 95.94 82 GLN A CA 1
ATOM 690 C C . GLN A 1 82 ? -12.802 -3.831 14.88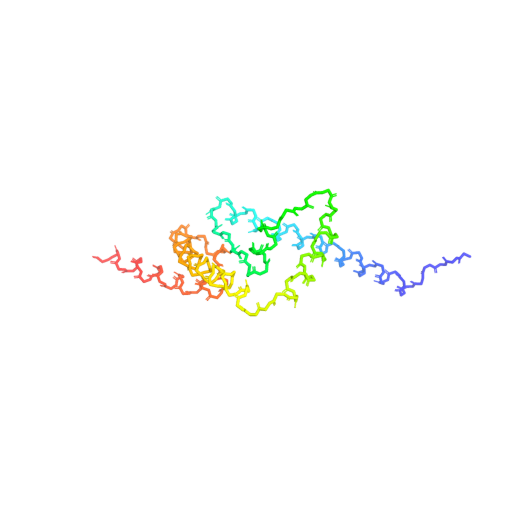0 1.00 95.94 82 GLN A C 1
ATOM 692 O O . GLN A 1 82 ? -12.429 -3.843 13.700 1.00 95.94 82 GLN A O 1
ATOM 697 N N . ARG A 1 83 ? -13.384 -4.894 15.454 1.00 96.75 83 ARG A N 1
ATOM 698 C CA . ARG A 1 83 ? -13.519 -6.221 14.830 1.00 96.75 83 ARG A CA 1
ATOM 699 C C . ARG A 1 83 ? -14.138 -6.186 13.424 1.00 96.75 83 ARG A C 1
ATOM 701 O O . ARG A 1 83 ? -13.532 -6.773 12.524 1.00 96.75 83 ARG A O 1
ATOM 708 N N . PRO A 1 84 ? -15.237 -5.452 13.152 1.00 97.00 84 PRO A N 1
ATOM 709 C CA . PRO A 1 84 ? -15.822 -5.389 11.811 1.00 97.00 84 PRO A CA 1
ATOM 710 C C . PRO A 1 84 ? -14.855 -4.850 10.749 1.00 97.00 84 PRO A C 1
ATOM 712 O O . PRO A 1 84 ? -14.886 -5.270 9.590 1.00 97.00 84 PRO A O 1
ATOM 715 N N . PHE A 1 85 ? -13.969 -3.924 11.124 1.00 97.44 85 PHE A N 1
ATOM 716 C CA . PHE A 1 85 ? -12.983 -3.359 10.206 1.00 97.44 85 PHE A CA 1
ATOM 717 C C . PHE A 1 85 ? -11.826 -4.321 9.943 1.00 97.44 85 PHE A C 1
ATOM 719 O O . PHE A 1 85 ? -11.330 -4.361 8.817 1.00 97.44 85 PHE A O 1
ATOM 726 N N . PHE A 1 86 ? -11.416 -5.109 10.941 1.00 97.31 86 PHE A N 1
ATOM 727 C CA . PHE A 1 86 ? -10.437 -6.182 10.754 1.00 97.31 86 PHE A CA 1
ATOM 728 C C . PHE A 1 86 ? -10.976 -7.275 9.835 1.00 97.31 86 PHE A C 1
ATOM 730 O O . PHE A 1 86 ? -10.348 -7.562 8.818 1.00 97.31 86 PHE A O 1
ATOM 737 N N . GLU A 1 87 ? -12.176 -7.789 10.108 1.00 97.38 87 GLU A N 1
ATOM 738 C CA . GLU A 1 87 ? -12.817 -8.807 9.268 1.00 97.38 87 GLU A CA 1
ATOM 739 C C . GLU A 1 87 ? -12.975 -8.329 7.819 1.00 97.38 87 GLU A C 1
ATOM 741 O O . GLU A 1 87 ? -12.705 -9.064 6.866 1.00 97.38 87 GLU A O 1
ATOM 746 N N . ARG A 1 88 ? -13.374 -7.065 7.627 1.00 96.88 88 ARG A N 1
ATOM 747 C CA . ARG A 1 88 ? -13.484 -6.478 6.288 1.00 96.88 88 ARG A CA 1
ATOM 748 C C . ARG A 1 88 ? -12.122 -6.320 5.613 1.00 96.88 88 ARG A C 1
ATOM 750 O O . ARG A 1 88 ? -12.018 -6.577 4.415 1.00 96.88 88 ARG A O 1
ATOM 757 N N . ALA A 1 89 ? -11.092 -5.899 6.346 1.00 97.25 89 ALA A N 1
ATOM 758 C CA . ALA A 1 89 ? -9.740 -5.766 5.809 1.00 97.25 89 ALA A CA 1
ATOM 759 C C . ALA A 1 89 ? -9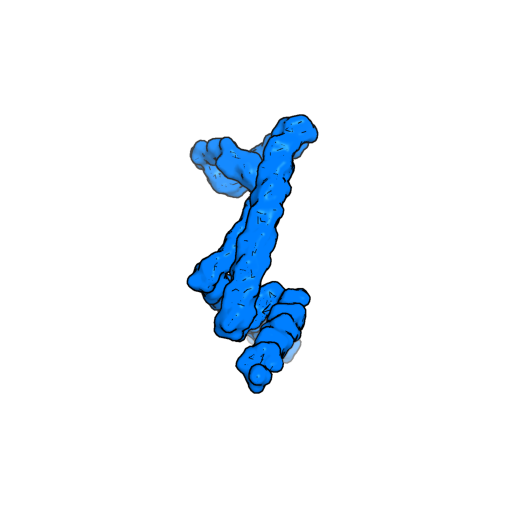.162 -7.123 5.386 1.00 97.25 89 ALA A C 1
ATOM 761 O O . ALA A 1 89 ? -8.545 -7.209 4.325 1.00 97.25 89 ALA A O 1
ATOM 762 N N . ASP A 1 90 ? -9.402 -8.177 6.167 1.00 97.19 90 ASP A N 1
ATOM 763 C CA . ASP A 1 90 ? -8.953 -9.529 5.843 1.00 97.19 90 ASP A CA 1
ATOM 764 C C . ASP A 1 90 ? -9.646 -10.074 4.591 1.00 97.19 90 ASP A C 1
ATOM 766 O O . ASP A 1 90 ? -8.952 -10.506 3.670 1.00 97.19 90 ASP A O 1
ATOM 770 N N . LYS A 1 91 ? -10.974 -9.935 4.477 1.00 97.12 91 LYS A N 1
ATOM 771 C CA . LYS A 1 91 ? -11.714 -10.336 3.263 1.00 97.12 91 LYS A CA 1
ATOM 772 C C . LYS A 1 91 ? -11.212 -9.616 2.012 1.00 97.12 91 LYS A C 1
ATOM 774 O O . LYS A 1 91 ? -10.958 -10.242 0.986 1.00 97.12 91 LYS A O 1
ATOM 779 N N . LEU A 1 92 ? -11.024 -8.296 2.093 1.00 96.94 92 LEU A N 1
ATOM 780 C CA . LEU A 1 92 ? -10.491 -7.518 0.971 1.00 96.94 92 LEU A CA 1
ATOM 781 C C . LEU A 1 92 ? -9.066 -7.945 0.610 1.00 96.94 92 LEU A C 1
ATOM 783 O O . LEU A 1 92 ? -8.697 -7.953 -0.563 1.00 96.94 92 LEU A O 1
ATOM 787 N N . ARG A 1 93 ? -8.251 -8.294 1.610 1.00 96.75 93 ARG A N 1
ATOM 788 C CA . ARG A 1 93 ? -6.884 -8.772 1.402 1.00 96.75 93 ARG A CA 1
ATOM 789 C C . ARG A 1 93 ? -6.864 -10.124 0.694 1.00 96.75 93 ARG A C 1
ATOM 791 O O . ARG A 1 93 ? -6.048 -10.305 -0.207 1.00 96.75 93 ARG A O 1
ATOM 798 N N . GLU A 1 94 ? -7.734 -11.048 1.081 1.00 96.62 94 GLU A N 1
ATOM 799 C CA . GLU A 1 94 ? -7.881 -12.347 0.418 1.00 96.62 94 GLU A CA 1
ATOM 800 C C . GLU A 1 94 ? -8.292 -12.179 -1.044 1.00 96.62 94 GLU A C 1
ATOM 802 O O . GLU A 1 94 ? -7.614 -12.703 -1.931 1.00 96.62 94 GLU A O 1
ATOM 807 N N . GLN A 1 95 ? -9.320 -11.364 -1.301 1.00 96.69 95 GLN A N 1
ATOM 808 C CA . GLN A 1 95 ? -9.758 -11.040 -2.657 1.00 96.69 95 GLN A CA 1
ATOM 809 C C . GLN A 1 95 ? -8.612 -10.447 -3.490 1.00 96.69 95 GLN A C 1
ATOM 811 O O . GLN A 1 95 ? -8.315 -10.930 -4.581 1.00 96.69 95 GLN A O 1
ATOM 816 N N . TYR A 1 96 ? -7.900 -9.459 -2.942 1.00 97.06 96 TYR A N 1
ATOM 817 C CA . TYR A 1 96 ? -6.753 -8.840 -3.603 1.00 97.06 96 TYR A CA 1
ATOM 818 C C . TYR A 1 96 ? -5.651 -9.846 -3.948 1.00 97.06 96 TYR A C 1
ATOM 820 O O . TYR A 1 96 ? -5.036 -9.741 -5.007 1.00 97.06 96 TYR A O 1
ATOM 828 N N . PHE A 1 97 ? -5.362 -10.817 -3.078 1.00 95.69 97 PHE A N 1
ATOM 829 C CA . PHE A 1 97 ? -4.355 -11.831 -3.386 1.00 95.69 97 PHE A CA 1
ATOM 830 C C . PHE A 1 97 ? -4.794 -12.779 -4.504 1.00 95.69 97 PHE A C 1
ATOM 832 O O . PHE A 1 97 ? -3.935 -13.182 -5.292 1.00 95.69 97 PHE A O 1
ATOM 839 N N . GLY A 1 98 ? -6.090 -13.090 -4.596 1.00 96.06 98 GLY A N 1
ATOM 840 C CA . GLY A 1 98 ? -6.673 -13.818 -5.725 1.00 96.06 98 GLY A CA 1
ATOM 841 C C . GLY A 1 98 ? -6.484 -13.060 -7.038 1.00 96.06 98 GLY A C 1
ATOM 842 O O . GLY A 1 98 ? -5.779 -13.538 -7.928 1.00 96.06 98 GLY A O 1
ATOM 843 N N . GLU A 1 99 ? -6.991 -11.828 -7.102 1.00 96.69 99 GLU A N 1
ATOM 844 C CA . GLU A 1 99 ? -6.867 -10.949 -8.276 1.00 96.69 99 GLU A CA 1
ATOM 845 C C . GLU A 1 99 ? -5.398 -10.729 -8.670 1.00 96.69 99 GLU A C 1
ATOM 847 O O . GLU A 1 99 ? -5.031 -10.750 -9.845 1.00 96.69 99 GLU A O 1
ATOM 852 N N . LEU A 1 100 ? -4.514 -10.545 -7.684 1.00 95.94 100 LEU A N 1
ATOM 853 C CA . LEU A 1 100 ? -3.090 -10.342 -7.929 1.00 95.94 100 LEU A CA 1
ATOM 854 C C . LEU A 1 100 ? -2.431 -11.588 -8.525 1.00 95.94 100 LEU A C 1
ATOM 856 O O . LEU A 1 100 ? -1.543 -11.449 -9.363 1.00 95.94 100 LEU A O 1
ATOM 860 N N . LYS A 1 101 ? -2.824 -12.791 -8.095 1.00 94.81 101 LYS A N 1
ATOM 861 C CA . LYS A 1 101 ? -2.291 -14.044 -8.644 1.00 94.81 101 LYS A CA 1
ATOM 862 C C . LYS A 1 101 ? -2.700 -14.208 -10.106 1.00 94.81 101 LYS A C 1
ATOM 864 O O . LYS A 1 101 ? -1.852 -14.525 -10.935 1.00 94.81 101 LYS A O 1
ATOM 869 N N . GLU A 1 102 ? -3.965 -13.949 -10.419 1.00 95.25 102 GLU A N 1
ATOM 870 C CA . GLU A 1 102 ? -4.477 -13.984 -11.792 1.00 95.25 102 GLU A CA 1
ATOM 871 C C . GLU A 1 102 ? -3.765 -12.963 -12.679 1.00 95.25 102 GLU A C 1
ATOM 873 O O . GLU A 1 102 ? -3.301 -13.297 -13.768 1.00 95.25 102 GLU A O 1
ATOM 878 N N . TRP A 1 103 ? -3.596 -11.738 -12.181 1.00 96.25 103 TRP A N 1
ATOM 879 C CA . TRP A 1 103 ? -2.853 -10.698 -12.880 1.00 96.25 103 TRP A CA 1
ATOM 880 C C . TRP A 1 103 ? -1.390 -11.098 -13.127 1.00 96.25 103 TRP A C 1
ATOM 882 O O . TRP A 1 103 ? -0.878 -10.922 -14.230 1.00 96.25 103 TRP A O 1
ATOM 892 N N . GLU A 1 104 ? -0.704 -11.681 -12.138 1.00 95.06 104 GLU A N 1
ATOM 893 C CA . GLU A 1 104 ? 0.678 -12.155 -12.308 1.00 95.06 104 GLU A CA 1
ATOM 894 C C . GLU A 1 104 ? 0.787 -13.261 -13.364 1.00 95.06 104 GLU A C 1
ATOM 896 O O . GLU A 1 104 ? 1.719 -13.234 -14.168 1.00 95.06 104 GLU A O 1
ATOM 901 N N . ALA A 1 105 ? -0.170 -14.191 -13.403 1.00 92.94 105 ALA A N 1
ATOM 902 C CA . ALA A 1 105 ? -0.232 -15.226 -14.429 1.00 92.94 105 ALA A CA 1
ATOM 903 C C . ALA A 1 105 ? -0.459 -14.634 -15.833 1.00 92.94 105 ALA A C 1
ATOM 905 O O . ALA A 1 105 ? 0.212 -15.038 -16.784 1.00 92.94 105 ALA A O 1
ATOM 906 N N . GLN A 1 106 ? -1.338 -13.634 -15.966 1.00 94.25 106 GLN A N 1
ATOM 907 C CA . GLN A 1 106 ? -1.548 -12.920 -17.232 1.00 94.25 106 GLN A CA 1
ATOM 908 C C . GLN A 1 106 ? -0.278 -12.191 -17.691 1.00 94.25 106 GLN A C 1
ATOM 910 O O . GLN A 1 106 ? 0.101 -12.286 -18.858 1.00 94.25 106 GLN A O 1
ATOM 915 N N . MET A 1 107 ? 0.421 -11.513 -16.775 1.00 94.88 107 MET A N 1
ATOM 916 C CA . MET A 1 107 ? 1.688 -10.845 -17.086 1.00 94.88 107 MET A CA 1
ATOM 917 C C . MET A 1 107 ? 2.774 -11.836 -17.501 1.00 94.88 107 MET A C 1
ATOM 919 O O . MET A 1 107 ? 3.533 -11.542 -18.420 1.00 94.88 107 MET A O 1
ATOM 923 N N . ALA A 1 108 ? 2.843 -13.003 -16.855 1.00 93.31 108 ALA A N 1
ATOM 924 C CA . ALA A 1 108 ? 3.783 -14.057 -17.226 1.00 93.31 108 ALA A CA 1
ATOM 925 C C . ALA A 1 108 ? 3.507 -14.566 -18.644 1.00 93.31 108 ALA A C 1
ATOM 927 O O . ALA A 1 108 ? 4.417 -14.596 -19.463 1.00 93.31 108 ALA A O 1
ATOM 928 N N . LYS A 1 109 ? 2.240 -14.859 -18.965 1.00 90.81 109 LYS A N 1
ATOM 929 C CA . LYS A 1 109 ? 1.825 -15.297 -20.305 1.00 90.81 109 LYS A CA 1
ATOM 930 C C . LYS A 1 109 ? 2.152 -14.263 -21.389 1.00 90.81 109 LYS A C 1
ATOM 932 O O . LYS A 1 109 ? 2.528 -14.634 -22.493 1.00 90.81 109 LYS A O 1
ATOM 937 N N . ALA A 1 110 ? 2.050 -12.974 -21.068 1.00 91.00 110 ALA A N 1
ATOM 938 C CA . ALA A 1 110 ? 2.435 -11.880 -21.959 1.00 91.00 110 ALA A CA 1
ATOM 939 C C . ALA A 1 110 ? 3.960 -11.626 -22.024 1.00 91.00 110 ALA A C 1
ATOM 941 O O . ALA A 1 110 ? 4.393 -10.717 -22.727 1.00 91.00 110 ALA A O 1
ATOM 942 N N . GLY A 1 111 ? 4.784 -12.371 -21.275 1.00 91.31 111 GLY A N 1
ATOM 943 C CA . GLY A 1 111 ? 6.239 -12.182 -21.196 1.00 91.31 111 GLY A CA 1
ATOM 944 C C . GLY A 1 111 ? 6.693 -11.002 -20.321 1.00 91.31 111 GLY A C 1
ATOM 945 O O . GLY A 1 111 ? 7.890 -10.733 -20.200 1.00 91.31 111 GLY A O 1
ATOM 946 N N . ASN A 1 112 ? 5.770 -10.316 -19.643 1.00 92.50 112 ASN A N 1
ATOM 947 C CA . ASN A 1 112 ? 6.014 -9.119 -18.830 1.00 92.50 112 ASN A CA 1
ATOM 948 C C . ASN A 1 112 ? 6.482 -9.447 -17.398 1.00 92.50 112 ASN A C 1
ATOM 950 O O . ASN A 1 112 ? 5.950 -8.963 -16.393 1.00 92.50 112 ASN A O 1
ATOM 954 N N . PHE A 1 113 ? 7.521 -10.272 -17.274 1.00 91.69 113 PHE A N 1
ATOM 955 C CA . PHE A 1 113 ? 8.013 -10.763 -15.982 1.00 91.69 113 PHE A CA 1
ATOM 956 C C . PHE A 1 113 ? 8.550 -9.674 -15.046 1.00 91.69 113 PHE A C 1
ATOM 958 O O . PHE A 1 113 ? 8.556 -9.845 -13.823 1.00 91.69 113 PHE A O 1
ATOM 965 N N . HIS A 1 114 ? 9.029 -8.547 -15.577 1.00 91.06 114 HIS A N 1
ATOM 966 C CA . HIS A 1 114 ? 9.540 -7.442 -14.759 1.00 91.06 114 HIS A CA 1
ATOM 967 C C . HIS A 1 114 ? 8.439 -6.779 -13.920 1.00 91.06 114 HIS A C 1
ATOM 969 O O . HIS A 1 114 ? 8.736 -6.222 -12.856 1.00 91.06 114 HIS A O 1
ATOM 975 N N . LEU A 1 115 ? 7.174 -6.892 -14.337 1.00 92.62 115 LEU A N 1
ATOM 976 C CA . LEU A 1 115 ? 6.015 -6.356 -13.618 1.00 92.62 115 LEU A CA 1
ATOM 977 C C . LEU A 1 115 ? 5.596 -7.227 -12.424 1.00 92.62 115 LEU A C 1
ATOM 979 O O . LEU A 1 115 ? 5.061 -6.703 -11.437 1.00 92.62 115 LEU A O 1
ATOM 983 N N . ILE A 1 116 ? 5.920 -8.522 -12.475 1.00 93.88 116 ILE A N 1
ATOM 984 C CA . ILE A 1 116 ? 5.638 -9.518 -11.435 1.00 93.88 116 ILE A CA 1
ATOM 985 C C . ILE A 1 116 ? 6.517 -9.277 -10.199 1.00 93.88 116 ILE A C 1
ATOM 987 O O . ILE A 1 116 ? 7.653 -8.781 -10.286 1.00 93.88 116 ILE A O 1
ATOM 991 N N . ARG A 1 117 ? 5.990 -9.627 -9.017 1.00 91.94 117 ARG A N 1
ATOM 992 C CA . ARG A 1 117 ? 6.730 -9.574 -7.749 1.00 91.94 117 ARG A CA 1
ATOM 993 C C . ARG A 1 117 ? 8.052 -10.353 -7.849 1.00 91.94 117 ARG A C 1
ATOM 995 O O . ARG A 1 117 ? 8.019 -11.497 -8.298 1.00 91.94 117 ARG A O 1
ATOM 1002 N N . PRO A 1 118 ? 9.197 -9.793 -7.404 1.00 91.75 118 PRO A N 1
ATOM 1003 C CA . PRO A 1 118 ? 10.510 -10.428 -7.550 1.00 91.75 118 PRO A CA 1
ATOM 1004 C C . PRO A 1 118 ? 10.560 -11.888 -7.091 1.00 91.75 118 PRO A C 1
ATOM 1006 O O . PRO A 1 118 ? 11.105 -12.722 -7.807 1.00 91.75 118 PRO A O 1
ATOM 1009 N N . GLN A 1 119 ? 9.919 -12.203 -5.961 1.00 90.88 119 GLN A N 1
ATOM 1010 C CA . GLN A 1 119 ? 9.859 -13.559 -5.412 1.00 90.88 119 GLN A CA 1
ATOM 1011 C C . GLN A 1 119 ? 9.134 -14.576 -6.311 1.00 90.88 119 GLN A C 1
ATOM 1013 O O . GLN A 1 119 ? 9.389 -15.768 -6.204 1.00 90.88 119 GLN A O 1
ATOM 1018 N N . HIS A 1 120 ? 8.232 -14.132 -7.191 1.00 91.00 120 HIS A N 1
ATOM 1019 C CA . HIS A 1 120 ? 7.417 -15.014 -8.032 1.00 91.00 120 HIS A CA 1
ATOM 1020 C C . HIS A 1 120 ? 7.930 -15.103 -9.474 1.00 91.00 120 HIS A C 1
ATOM 1022 O O . HIS A 1 120 ? 7.508 -15.984 -10.216 1.00 91.00 120 HIS A O 1
ATOM 1028 N N . ARG A 1 121 ? 8.862 -14.229 -9.885 1.00 91.69 121 ARG A N 1
ATOM 1029 C CA . ARG A 1 121 ? 9.369 -14.184 -11.270 1.00 91.69 121 ARG A CA 1
ATOM 1030 C C . ARG A 1 121 ? 9.958 -15.515 -11.722 1.00 91.69 121 ARG A C 1
ATOM 1032 O O . ARG A 1 121 ? 9.700 -15.940 -12.840 1.00 91.69 121 ARG A O 1
ATOM 1039 N N . VAL A 1 122 ? 10.737 -16.161 -10.853 1.00 88.81 122 VAL A N 1
ATOM 1040 C CA . VAL A 1 122 ? 11.390 -17.443 -11.161 1.00 88.81 122 VAL A CA 1
ATOM 1041 C C . VAL A 1 122 ? 10.350 -18.544 -11.342 1.00 88.81 122 VAL A C 1
ATOM 1043 O O . VAL A 1 122 ? 10.411 -19.272 -12.324 1.00 88.81 122 VAL A O 1
ATOM 1046 N N . VAL A 1 123 ? 9.364 -18.615 -10.444 1.00 89.88 123 VAL A N 1
ATOM 1047 C CA . VAL A 1 123 ? 8.297 -19.625 -10.488 1.00 89.88 123 VAL A CA 1
ATOM 1048 C C . VAL A 1 123 ? 7.497 -19.516 -11.785 1.00 89.88 123 VAL A C 1
ATOM 1050 O O . VAL A 1 123 ? 7.356 -20.504 -12.497 1.00 89.88 123 VAL A O 1
ATOM 1053 N N . TYR A 1 124 ? 7.040 -18.312 -12.139 1.00 90.12 124 TYR A N 1
ATOM 1054 C CA . TYR A 1 124 ? 6.280 -18.110 -13.375 1.00 90.12 124 TYR A CA 1
ATOM 1055 C C . TYR A 1 124 ? 7.114 -18.358 -14.635 1.00 90.12 124 TYR A C 1
ATOM 1057 O O . TYR A 1 124 ? 6.594 -18.894 -15.608 1.00 90.12 124 TYR A O 1
ATOM 1065 N N . LYS A 1 125 ? 8.408 -18.013 -14.619 1.00 87.19 125 LYS A N 1
ATOM 1066 C CA . LYS A 1 125 ? 9.301 -18.269 -15.754 1.00 87.19 125 LYS A CA 1
ATOM 1067 C C . LYS A 1 125 ? 9.532 -19.764 -15.975 1.00 87.19 125 LYS A C 1
ATOM 1069 O O . LYS A 1 125 ? 9.515 -20.212 -17.113 1.00 87.19 125 LYS A O 1
ATOM 1074 N N . LEU A 1 126 ? 9.721 -20.528 -14.899 1.00 85.38 126 LEU A N 1
ATOM 1075 C CA . LEU A 1 126 ? 9.851 -21.985 -14.973 1.00 85.38 126 LEU A CA 1
ATOM 1076 C C . LEU A 1 126 ? 8.558 -22.639 -15.462 1.00 85.38 126 LEU A C 1
ATOM 1078 O O . LEU A 1 126 ? 8.610 -23.506 -16.328 1.00 85.38 126 LEU A O 1
ATOM 1082 N N . PHE A 1 127 ? 7.411 -22.190 -14.949 1.00 85.06 127 PHE A N 1
ATOM 1083 C CA . PHE A 1 127 ? 6.113 -22.705 -15.373 1.00 85.06 127 PHE A CA 1
ATOM 1084 C C . PHE A 1 127 ? 5.863 -22.473 -16.869 1.00 85.06 127 PHE A C 1
ATOM 1086 O O . PHE A 1 127 ? 5.386 -23.376 -17.544 1.00 85.06 127 PHE A O 1
ATOM 1093 N N . GLN A 1 128 ? 6.231 -21.305 -17.408 1.00 82.81 128 GLN A N 1
ATOM 1094 C CA . GLN A 1 128 ? 6.082 -21.030 -18.840 1.00 82.81 128 GLN A CA 1
ATOM 1095 C C . GLN A 1 128 ? 6.935 -21.967 -19.707 1.00 82.81 128 GLN A C 1
ATOM 1097 O O . GLN A 1 128 ? 6.405 -22.577 -20.624 1.00 82.81 128 GLN A O 1
ATOM 1102 N N . VAL A 1 129 ? 8.212 -22.162 -19.358 1.00 79.06 129 VAL A N 1
ATOM 1103 C CA . VAL A 1 129 ? 9.110 -23.076 -20.092 1.00 79.06 129 VAL A CA 1
ATOM 1104 C C . VAL A 1 129 ? 8.562 -24.507 -20.118 1.00 79.06 129 VAL A C 1
ATOM 1106 O O . VAL A 1 129 ? 8.687 -25.201 -21.119 1.00 79.06 129 VAL A O 1
ATOM 1109 N N . GLN A 1 130 ? 7.935 -24.957 -19.028 1.00 74.56 130 GLN A N 1
ATOM 1110 C CA . GLN A 1 130 ? 7.313 -26.282 -18.979 1.00 74.56 130 GLN A CA 1
ATOM 1111 C C . GLN A 1 130 ? 6.103 -26.406 -19.913 1.00 74.56 130 GLN A C 1
ATOM 1113 O O . GLN A 1 130 ? 5.903 -27.478 -20.467 1.00 74.56 130 GLN A O 1
ATOM 1118 N N . GLN A 1 131 ? 5.305 -25.347 -20.075 1.00 75.31 131 GLN A N 1
ATOM 1119 C CA . GLN A 1 131 ? 4.144 -25.349 -20.973 1.00 75.31 131 GLN A CA 1
ATOM 1120 C C . GLN A 1 131 ? 4.572 -25.310 -22.444 1.00 75.31 131 GLN A C 1
ATOM 1122 O O . GLN A 1 131 ? 4.046 -26.081 -23.238 1.00 75.31 131 GLN A O 1
ATOM 1127 N N . ASP A 1 132 ? 5.564 -24.481 -22.781 1.00 76.56 132 ASP A N 1
ATOM 1128 C CA . ASP A 1 132 ? 6.085 -24.367 -24.149 1.00 76.56 132 ASP A CA 1
ATOM 1129 C C . ASP A 1 132 ? 6.673 -25.712 -24.627 1.00 76.56 132 ASP A C 1
ATOM 1131 O O . ASP A 1 132 ? 6.358 -26.177 -25.719 1.00 76.56 132 ASP A O 1
ATOM 1135 N N . ASN A 1 133 ? 7.415 -26.409 -23.757 1.00 71.19 133 ASN A N 1
ATOM 1136 C CA . ASN A 1 133 ? 7.970 -27.736 -24.051 1.00 71.19 133 ASN A CA 1
ATOM 1137 C C . ASN A 1 133 ? 6.908 -28.839 -24.231 1.00 71.19 133 ASN A C 1
ATOM 1139 O O . ASN A 1 133 ? 7.222 -29.880 -24.792 1.00 71.19 133 ASN A O 1
ATOM 1143 N N . GLN A 1 134 ? 5.682 -28.663 -23.724 1.00 67.19 134 GLN A N 1
ATOM 1144 C CA . GLN A 1 134 ? 4.591 -29.637 -23.898 1.00 67.19 134 GLN A CA 1
ATOM 1145 C C . GLN A 1 134 ? 3.752 -29.384 -25.154 1.00 67.19 134 GLN A C 1
ATOM 1147 O O . GLN A 1 134 ? 2.837 -30.153 -25.435 1.00 67.19 134 GLN A O 1
ATOM 1152 N N . GLN A 1 135 ? 4.033 -28.306 -25.885 1.00 61.72 135 GLN A N 1
ATOM 1153 C CA . GLN A 1 135 ? 3.289 -27.907 -27.077 1.00 61.72 135 GLN A CA 1
ATOM 1154 C C . GLN A 1 135 ? 4.080 -28.133 -28.377 1.00 61.72 135 GLN A C 1
ATOM 1156 O O . GLN A 1 135 ? 3.537 -27.907 -29.457 1.00 61.72 135 GLN A O 1
ATOM 1161 N N . GLU A 1 136 ? 5.340 -28.573 -28.267 1.00 57.66 136 GLU A N 1
ATOM 1162 C CA . GLU A 1 136 ? 6.257 -28.870 -29.380 1.00 57.66 136 GLU A CA 1
ATOM 1163 C C . GLU A 1 136 ? 6.372 -30.374 -29.733 1.00 57.66 136 GLU A C 1
ATOM 1165 O O . GLU A 1 136 ? 7.100 -30.706 -30.667 1.00 57.66 136 GLU A O 1
ATOM 1170 N N . ASP A 1 137 ? 5.620 -31.254 -29.057 1.00 47.09 137 ASP A N 1
ATOM 1171 C CA . ASP A 1 137 ? 5.440 -32.685 -29.391 1.00 47.09 137 ASP A CA 1
ATOM 1172 C C . ASP A 1 137 ? 4.044 -32.950 -29.993 1.00 47.09 137 ASP A C 1
ATOM 1174 O O . ASP A 1 137 ? 3.934 -33.811 -30.901 1.00 47.09 137 ASP A O 1
#

Secondary structure (DSSP, 8-state):
--PPPHHHHHHHHHHHHHHHHHHHHHHHHHHHHHHHHHTTPPPPPP-HHHHHHHHS--TTS-HHHHHHHHHHHHHHS-HHHHHHHHHHHHHHHHHHHHHHHHHHHHHHHTT-TTTS-HHHHHHHHHHHHHHHTTS--

pLDDT: mean 90.83, std 8.98, range [47.09, 97.44]

Radius of gyration: 23.88 Å; chains: 1; bounding box: 56×68×51 Å

InterPro domains:
  IPR009071 High mobility group box domain [PF09011] (41-103)
  IPR009071 High mobility group box domain [PS50118] (42-104)
  IPR009071 High mobility group box domain [SM00398] (41-105)

Organism: Homarus americanus (NCBI:txid6706)